Protein AF-A0AAE0CHN5-F1 (afdb_monomer)

Foldseek 3Di:
DVVVVVLVVVVVVPPDPVSVVLPPVLPPDDLVRLLVCCVPPLCPVVLVVLLQAQDDPVVLVVSLVVSQCSNQVPDPPDDDDDPDDVVQQQDDVVSNHVVSHRSNVSSLVSLVVVLVCLVVVLPDPVNVVLCVVVVNDSPDSPLPDDDDPPDDNRNVRSSVSVVVVD

Secondary struc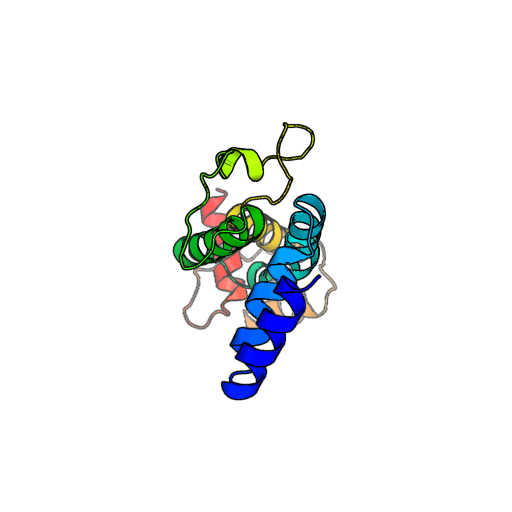ture (DSSP, 8-state):
-HHHHHHHHHHHTT--HHHHHHHHHHHS--HHHHHHHIIIIITHHHHHHHHHS---HHHHHHHHHHHHHHHHT--SS-----SS-HHHHTS-GGGTS-----HHHHHHHHHHHHHHHHHH-TT-HHHHHHHHHHT--TTS----SPPPTTS-HHHHHHHHHHHTT-

Radius of gyration: 21.9 Å; Cα contacts (8 Å, |Δi|>4): 113; chains: 1; bounding box: 63×25×49 Å

Solvent-accessible surface area (backbone atoms only — not comparable to full-atom values): 9924 Å² total; per-residue (Å²): 115,68,75,61,53,61,56,49,63,64,45,70,80,60,80,48,77,68,69,61,55,62,60,54,69,61,73,75,52,52,70,68,53,40,52,51,46,43,57,62,54,65,45,49,64,52,45,60,53,31,49,47,38,70,77,54,70,68,59,40,52,52,52,51,48,53,52,50,33,59,58,72,59,46,45,103,88,48,84,59,84,74,92,63,60,67,75,51,40,29,27,50,56,94,70,80,16,73,50,72,47,58,62,64,62,52,27,53,53,39,32,49,50,51,55,50,46,59,72,70,42,74,87,39,66,71,48,51,53,49,26,64,75,68,72,40,60,93,84,54,87,70,67,82,63,81,85,55,91,86,50,52,64,44,61,49,29,46,52,53,50,51,70,77,74,111

Mean predicted aligned error: 13.24 Å

Sequence (166 aa):
MKDAIDGWSKCEVKGSKEACLAPWKRRVLSKGGRLVLIKAVILSIPTYYLSVFKISVGIANRIERIQRSFLWGDGVIKRKLHAVGWSEVCKRKGKGGLGIGRILDKNKVMLANWIWRFGKEDKALWRRVICSKYGMEEESLCWQRQMSNNDSCFVRSVGSLRKDLG

Organism: NCBI:txid168575

Structure (mmCIF, N/CA/C/O backbone):
data_AF-A0AAE0CHN5-F1
#
_entry.id   AF-A0AAE0CHN5-F1
#
loop_
_atom_site.group_PDB
_atom_site.id
_atom_site.type_symbol
_atom_site.label_atom_id
_atom_site.label_alt_id
_atom_site.label_comp_id
_atom_site.label_asym_id
_atom_site.label_entity_id
_atom_site.label_seq_id
_atom_site.pdbx_PDB_ins_code
_atom_site.Cartn_x
_atom_site.Cartn_y
_atom_site.Cartn_z
_atom_site.occupancy
_atom_site.B_iso_or_equiv
_atom_site.auth_seq_id
_atom_site.auth_comp_id
_atom_site.auth_asym_id
_atom_site.auth_atom_id
_atom_site.pdbx_PDB_model_num
ATOM 1 N N . MET A 1 1 ? 34.120 -13.391 -24.074 1.00 37.94 1 MET A N 1
ATOM 2 C CA . MET A 1 1 ? 34.706 -14.134 -22.929 1.00 37.94 1 MET A CA 1
ATOM 3 C C . MET A 1 1 ? 35.800 -13.325 -22.232 1.00 37.94 1 MET A C 1
ATOM 5 O O . MET A 1 1 ? 35.781 -13.263 -21.014 1.00 37.94 1 MET A O 1
ATOM 9 N N . LYS A 1 2 ? 36.673 -12.631 -22.981 1.00 35.12 2 LYS A N 1
ATOM 10 C CA . LYS A 1 2 ? 37.729 -11.751 -22.443 1.00 35.12 2 LYS A CA 1
ATOM 11 C C . LYS A 1 2 ? 37.197 -10.562 -21.616 1.00 35.12 2 LYS A C 1
ATOM 13 O O . LYS A 1 2 ? 37.624 -10.378 -20.485 1.00 35.12 2 LYS A O 1
ATOM 18 N N . ASP A 1 3 ? 36.123 -9.907 -22.066 1.00 39.72 3 ASP A N 1
ATOM 19 C CA . ASP A 1 3 ? 35.514 -8.766 -21.344 1.00 39.72 3 ASP A CA 1
ATOM 20 C C . ASP A 1 3 ? 34.921 -9.104 -19.959 1.00 39.72 3 ASP A C 1
ATOM 22 O O . ASP A 1 3 ? 34.616 -8.210 -19.167 1.00 39.72 3 ASP A O 1
ATOM 26 N N . ALA A 1 4 ? 34.677 -10.389 -19.679 1.00 40.41 4 ALA A N 1
ATOM 27 C CA . ALA A 1 4 ? 34.163 -10.847 -18.389 1.00 40.41 4 ALA A CA 1
ATOM 28 C C . ALA A 1 4 ? 35.288 -11.039 -17.360 1.00 40.41 4 ALA A C 1
ATOM 30 O O . ALA A 1 4 ? 35.063 -10.819 -16.171 1.00 40.41 4 ALA A O 1
ATOM 31 N N . ILE A 1 5 ? 36.485 -11.398 -17.831 1.00 49.94 5 ILE A N 1
ATOM 32 C CA . ILE A 1 5 ? 37.683 -11.598 -17.012 1.00 49.94 5 ILE A CA 1
ATOM 33 C C . ILE A 1 5 ? 38.265 -10.230 -16.625 1.00 49.94 5 ILE A C 1
ATOM 35 O O . ILE A 1 5 ? 38.521 -9.985 -15.449 1.00 49.94 5 ILE A O 1
ATOM 39 N N . ASP A 1 6 ? 38.311 -9.276 -17.560 1.00 49.19 6 ASP A N 1
ATOM 40 C CA . ASP A 1 6 ? 38.794 -7.909 -17.288 1.00 49.19 6 ASP A CA 1
ATOM 41 C C . ASP A 1 6 ? 37.919 -7.148 -16.273 1.00 49.19 6 ASP A C 1
ATOM 43 O O . ASP A 1 6 ? 38.387 -6.283 -15.527 1.00 49.19 6 ASP A O 1
ATOM 47 N N . GLY A 1 7 ? 36.626 -7.481 -16.211 1.00 46.06 7 GLY A N 1
ATOM 48 C CA . GLY A 1 7 ? 35.699 -6.926 -15.225 1.00 46.06 7 GLY A CA 1
ATOM 49 C C . GLY A 1 7 ? 35.902 -7.464 -13.803 1.00 46.06 7 GLY A C 1
ATOM 50 O O . GLY A 1 7 ? 35.613 -6.743 -12.846 1.00 46.06 7 GLY A O 1
ATOM 51 N N . TRP A 1 8 ? 36.400 -8.696 -13.664 1.00 42.44 8 TRP A N 1
ATOM 52 C CA . TRP A 1 8 ? 36.697 -9.347 -12.383 1.00 42.44 8 TRP A CA 1
ATOM 53 C C . TRP A 1 8 ? 37.943 -8.748 -11.731 1.00 42.44 8 TRP A C 1
ATOM 55 O O . TRP A 1 8 ? 37.875 -8.278 -10.595 1.00 42.44 8 TRP A O 1
ATOM 65 N N . SER A 1 9 ? 39.041 -8.650 -12.484 1.00 44.75 9 SER A N 1
ATOM 66 C CA . SER A 1 9 ? 40.331 -8.170 -11.971 1.00 44.75 9 SER A CA 1
ATOM 67 C C . SER A 1 9 ? 40.259 -6.730 -11.448 1.00 44.75 9 SER A C 1
ATOM 69 O O . SER A 1 9 ? 40.900 -6.373 -10.464 1.00 44.75 9 SER A O 1
ATOM 71 N N . LYS A 1 10 ? 39.413 -5.886 -12.054 1.00 43.78 10 LYS A N 1
ATOM 72 C CA . LYS A 1 10 ? 39.217 -4.486 -11.634 1.00 43.78 10 LYS A CA 1
ATOM 73 C C . LYS A 1 10 ? 38.438 -4.333 -10.319 1.00 43.78 10 LYS A C 1
ATOM 75 O O . LYS A 1 10 ? 38.496 -3.276 -9.689 1.00 43.78 10 LYS A O 1
ATOM 80 N N . CYS A 1 11 ? 37.680 -5.353 -9.928 1.00 45.28 11 CYS A N 1
ATOM 81 C CA . CYS A 1 11 ? 36.841 -5.342 -8.735 1.00 45.28 11 CYS A CA 1
ATOM 82 C C . CYS A 1 11 ? 37.595 -5.798 -7.477 1.00 45.28 11 CYS A C 1
ATOM 84 O O . CYS A 1 11 ? 37.351 -5.260 -6.397 1.00 45.28 11 CYS A O 1
ATOM 86 N N . GLU A 1 12 ? 38.537 -6.729 -7.629 1.00 44.94 12 GLU A N 1
ATOM 87 C CA . GLU A 1 12 ? 39.355 -7.271 -6.537 1.00 44.94 12 GLU A CA 1
ATOM 88 C C . GLU A 1 12 ? 40.280 -6.205 -5.925 1.00 44.94 12 GLU A C 1
ATOM 90 O O . GLU A 1 12 ? 40.406 -6.105 -4.708 1.00 44.94 12 GLU A O 1
ATOM 95 N N . VAL A 1 13 ? 40.793 -5.288 -6.752 1.00 50.97 13 VAL A N 1
ATOM 96 C CA . VAL A 1 13 ? 41.676 -4.188 -6.319 1.00 50.97 13 VAL A CA 1
ATOM 97 C C . VAL A 1 13 ? 40.936 -3.085 -5.535 1.00 50.97 13 VAL A C 1
ATOM 99 O O . VAL A 1 13 ? 41.570 -2.275 -4.864 1.00 50.97 13 VAL A O 1
ATOM 102 N N . LYS A 1 14 ? 39.594 -3.016 -5.581 1.00 46.19 14 LYS A N 1
ATOM 103 C CA . LYS A 1 14 ? 38.822 -1.897 -4.995 1.00 46.19 14 LYS A CA 1
ATOM 104 C C . LYS A 1 14 ? 38.084 -2.187 -3.686 1.00 46.19 14 LYS A C 1
ATOM 106 O O . LYS A 1 14 ? 37.411 -1.284 -3.198 1.00 46.19 14 LYS A O 1
ATOM 111 N N . GLY A 1 15 ? 38.182 -3.385 -3.104 1.00 41.16 15 GLY A N 1
ATOM 112 C CA . GLY A 1 15 ? 37.724 -3.685 -1.730 1.00 41.16 15 GLY A CA 1
ATOM 113 C C . GLY A 1 15 ? 36.238 -3.425 -1.400 1.00 41.16 15 GLY A C 1
ATOM 114 O O . GLY A 1 15 ? 35.809 -3.642 -0.268 1.00 41.16 15 GLY A O 1
ATOM 115 N N . SER A 1 16 ? 35.425 -2.975 -2.360 1.00 41.81 16 SER A N 1
ATOM 116 C CA . SER A 1 16 ? 34.028 -2.594 -2.155 1.00 41.81 16 SER A CA 1
ATOM 117 C C . SER A 1 16 ? 33.101 -3.680 -2.693 1.00 41.81 16 SER A C 1
ATOM 119 O O . SER A 1 16 ? 32.900 -3.849 -3.898 1.00 41.81 16 SER A O 1
ATOM 121 N N . LYS A 1 17 ? 32.520 -4.429 -1.757 1.00 46.72 17 LYS A N 1
ATOM 122 C CA . LYS A 1 17 ? 31.679 -5.617 -1.987 1.00 46.72 17 LYS A CA 1
ATOM 123 C C . LYS A 1 17 ? 30.385 -5.282 -2.747 1.00 46.72 17 LYS A C 1
ATOM 125 O O . LYS A 1 17 ? 29.799 -6.132 -3.413 1.00 46.72 17 LYS A O 1
ATOM 130 N N . GLU A 1 18 ? 29.977 -4.016 -2.721 1.00 46.66 18 GLU A N 1
ATOM 131 C CA . GLU A 1 18 ? 28.787 -3.504 -3.406 1.00 46.66 18 GLU A CA 1
ATOM 132 C C . GLU A 1 18 ? 29.019 -3.263 -4.907 1.00 46.66 18 GLU A C 1
ATOM 134 O O . GLU A 1 18 ? 28.103 -3.418 -5.722 1.00 46.66 18 GLU A O 1
ATOM 139 N N . ALA A 1 19 ? 30.260 -2.958 -5.302 1.00 46.41 19 ALA A N 1
ATOM 140 C CA . ALA A 1 19 ? 30.621 -2.680 -6.691 1.00 46.41 19 ALA A CA 1
ATOM 141 C C . ALA A 1 19 ? 30.650 -3.946 -7.569 1.00 46.41 19 ALA A C 1
ATOM 143 O O . ALA A 1 19 ? 30.396 -3.858 -8.771 1.00 46.41 19 ALA A O 1
ATOM 144 N N . CYS A 1 20 ? 30.881 -5.125 -6.978 1.00 47.94 20 CYS A N 1
ATOM 145 C CA . CYS A 1 20 ? 30.899 -6.411 -7.688 1.00 47.94 20 CYS A CA 1
ATOM 146 C C . CYS A 1 20 ? 29.494 -6.940 -7.998 1.00 47.94 20 CYS A C 1
ATOM 148 O O . CYS A 1 20 ? 29.259 -7.550 -9.037 1.00 47.94 20 CYS A O 1
ATOM 150 N N . LEU A 1 21 ? 28.526 -6.699 -7.113 1.00 44.69 21 LEU A N 1
ATOM 151 C CA . LEU A 1 21 ? 27.186 -7.277 -7.245 1.00 44.69 21 LEU A CA 1
ATOM 152 C C . LEU A 1 21 ? 26.325 -6.532 -8.280 1.00 44.69 21 LEU A C 1
ATOM 154 O O . LEU A 1 21 ? 25.442 -7.120 -8.910 1.00 44.69 21 LEU A O 1
ATOM 158 N N . ALA A 1 22 ? 26.578 -5.238 -8.487 1.00 53.53 22 ALA A N 1
ATOM 159 C CA . ALA A 1 22 ? 25.745 -4.360 -9.311 1.00 53.53 22 ALA A CA 1
ATOM 160 C C . ALA A 1 22 ? 25.846 -4.566 -10.846 1.00 53.53 22 ALA A C 1
ATOM 162 O O . ALA A 1 22 ? 24.832 -4.354 -11.531 1.00 53.53 22 ALA A O 1
ATOM 163 N N . PRO A 1 23 ? 26.998 -4.953 -11.434 1.00 51.03 23 PRO A N 1
ATOM 164 C CA . PRO A 1 23 ? 27.104 -5.165 -12.881 1.00 51.03 23 PRO A CA 1
ATOM 165 C C . PRO A 1 23 ? 26.648 -6.565 -13.331 1.00 51.03 23 PRO A C 1
ATOM 167 O O . PRO A 1 23 ? 26.126 -6.706 -14.437 1.00 51.03 23 PRO A O 1
ATOM 170 N N . TRP A 1 24 ? 26.778 -7.589 -12.481 1.00 44.72 24 TRP A N 1
ATOM 171 C CA . TRP A 1 24 ? 26.638 -8.998 -12.876 1.00 44.72 24 TRP A CA 1
ATOM 172 C C . TRP A 1 24 ? 25.170 -9.429 -12.807 1.00 44.72 24 TRP A C 1
ATOM 174 O O . TRP A 1 24 ? 24.631 -9.980 -13.765 1.00 44.72 24 TRP A O 1
ATOM 184 N N . LYS A 1 25 ? 24.450 -9.002 -11.758 1.00 51.62 25 LYS A N 1
ATOM 185 C CA . LYS A 1 25 ? 22.984 -9.149 -11.642 1.00 51.62 25 LYS A CA 1
ATOM 186 C C . LYS A 1 25 ? 22.224 -8.474 -12.793 1.00 51.62 25 LYS A C 1
ATOM 188 O O . LYS A 1 25 ? 21.099 -8.852 -13.105 1.00 51.62 25 LYS A O 1
ATOM 193 N N . ARG A 1 26 ? 22.829 -7.468 -13.436 1.00 51.88 26 ARG A N 1
ATOM 194 C CA . ARG A 1 26 ? 22.216 -6.672 -14.512 1.00 51.88 26 ARG A CA 1
ATOM 195 C C . ARG A 1 26 ? 22.431 -7.266 -15.908 1.00 51.88 26 ARG A C 1
ATOM 197 O O . ARG A 1 26 ? 21.612 -7.018 -16.789 1.00 51.88 26 ARG A O 1
ATOM 204 N N . ARG A 1 27 ? 23.516 -8.025 -16.110 1.00 53.12 27 ARG A N 1
ATOM 205 C CA . ARG A 1 27 ? 23.895 -8.614 -17.408 1.00 53.12 27 ARG A CA 1
ATOM 206 C C . ARG A 1 27 ? 23.305 -10.009 -17.653 1.00 53.12 27 ARG A C 1
ATOM 208 O O . ARG A 1 27 ? 23.155 -10.373 -18.809 1.00 53.12 27 ARG A O 1
ATOM 215 N N . VAL A 1 28 ? 22.914 -10.748 -16.609 1.00 57.28 28 VAL A N 1
ATOM 216 C CA . VAL A 1 28 ? 22.486 -12.162 -16.735 1.00 57.28 28 VAL A CA 1
ATOM 217 C C . VAL A 1 28 ? 20.959 -12.345 -16.834 1.00 57.28 28 VAL A C 1
ATOM 219 O O . VAL A 1 28 ? 20.481 -13.392 -17.256 1.00 57.28 28 VAL A O 1
ATOM 222 N N . LEU A 1 29 ? 20.152 -11.331 -16.491 1.00 62.12 29 LEU A N 1
ATOM 223 C CA . LEU A 1 29 ? 18.691 -11.475 -16.423 1.00 62.12 29 LEU A CA 1
ATOM 224 C C . LEU A 1 29 ? 17.959 -10.905 -17.649 1.00 62.12 29 LEU A C 1
ATOM 226 O O . LEU A 1 29 ? 17.969 -9.695 -17.925 1.00 62.12 29 LEU A O 1
ATOM 230 N N . SER A 1 30 ? 17.220 -11.785 -18.332 1.00 76.94 30 SER A N 1
ATOM 231 C CA . SER A 1 30 ? 16.258 -11.419 -19.375 1.00 76.94 30 SER A CA 1
ATOM 232 C C . SER A 1 30 ? 15.212 -10.422 -18.843 1.00 76.94 30 SER A C 1
ATOM 234 O O . SER A 1 30 ? 14.992 -10.305 -17.633 1.00 76.94 30 SER A O 1
ATOM 236 N N . LYS A 1 31 ? 14.536 -9.675 -19.730 1.00 74.75 31 LYS A N 1
ATOM 237 C CA . LYS A 1 31 ? 13.452 -8.752 -19.317 1.00 74.75 31 LYS A CA 1
ATOM 238 C C . LYS A 1 31 ? 12.355 -9.489 -18.528 1.00 74.75 31 LYS A C 1
ATOM 240 O O . LYS A 1 31 ? 11.848 -8.955 -17.544 1.00 74.75 31 LYS A O 1
ATOM 245 N N . GLY A 1 32 ? 12.051 -10.731 -18.918 1.00 78.88 32 GLY A N 1
ATOM 246 C CA . GLY A 1 32 ? 11.127 -11.613 -18.202 1.00 78.88 32 GLY A CA 1
ATOM 247 C C . GLY A 1 32 ? 11.644 -12.021 -16.820 1.00 78.88 32 GLY A C 1
ATOM 248 O O . GLY A 1 32 ? 10.916 -11.896 -15.840 1.00 78.88 32 GLY A O 1
ATOM 249 N N . GLY A 1 33 ? 12.918 -12.406 -16.705 1.00 81.19 33 GLY A N 1
ATOM 250 C CA . GLY A 1 33 ? 13.537 -12.732 -15.416 1.00 81.19 33 GLY A CA 1
ATOM 251 C C . GLY A 1 33 ? 13.565 -11.541 -14.453 1.00 81.19 33 GLY A C 1
ATOM 252 O O . GLY A 1 33 ? 13.262 -11.688 -13.271 1.00 81.19 33 GLY A O 1
ATOM 253 N N . ARG A 1 34 ? 13.824 -10.328 -14.960 1.00 82.25 34 ARG A N 1
ATOM 254 C CA . ARG A 1 34 ? 13.733 -9.093 -14.162 1.00 82.25 34 ARG A CA 1
ATOM 255 C C . ARG A 1 34 ? 12.320 -8.833 -13.654 1.00 82.25 34 ARG A C 1
ATOM 257 O O . ARG A 1 34 ? 12.158 -8.458 -12.499 1.00 82.25 34 ARG A O 1
ATOM 264 N N . LEU A 1 35 ? 11.303 -9.059 -14.484 1.00 82.25 35 LEU A N 1
ATOM 265 C CA . LEU A 1 35 ? 9.905 -8.935 -14.071 1.00 82.25 35 LEU A CA 1
ATOM 266 C C . LEU A 1 35 ? 9.550 -9.929 -12.960 1.00 82.25 35 LEU A C 1
ATOM 268 O O . LEU A 1 35 ? 8.898 -9.550 -11.988 1.00 82.25 35 LEU A O 1
ATOM 272 N N . VAL A 1 36 ? 9.975 -11.186 -13.098 1.00 84.50 36 VAL A N 1
ATOM 273 C CA . VAL A 1 36 ? 9.760 -12.218 -12.075 1.00 84.50 36 VAL A CA 1
ATOM 274 C C . VAL A 1 36 ? 10.461 -11.827 -10.779 1.00 84.50 36 VAL A C 1
ATOM 276 O O . VAL A 1 36 ? 9.841 -11.879 -9.723 1.00 84.50 36 VAL A O 1
ATOM 279 N N . LEU A 1 37 ? 11.696 -11.330 -10.849 1.00 82.56 37 LEU A N 1
ATOM 280 C CA . LEU A 1 37 ? 12.435 -10.903 -9.663 1.00 82.56 37 LEU A CA 1
ATOM 281 C C . LEU A 1 37 ? 11.809 -9.677 -8.983 1.00 82.56 37 LEU A C 1
ATOM 283 O O . LEU A 1 37 ? 11.718 -9.644 -7.757 1.00 82.56 37 LEU A O 1
ATOM 287 N N . ILE A 1 38 ? 11.315 -8.698 -9.755 1.00 82.44 38 ILE A N 1
ATOM 288 C CA . ILE A 1 38 ? 10.522 -7.582 -9.211 1.00 82.44 38 ILE A CA 1
ATOM 289 C C . ILE A 1 38 ? 9.329 -8.140 -8.437 1.00 82.44 38 ILE A C 1
ATOM 291 O O . ILE A 1 38 ? 9.062 -7.700 -7.321 1.00 82.44 38 ILE A O 1
ATOM 295 N N . LYS A 1 39 ? 8.623 -9.118 -9.010 1.00 80.69 39 LYS A N 1
ATOM 296 C CA . LYS A 1 39 ? 7.442 -9.700 -8.373 1.00 80.69 39 LYS A CA 1
ATOM 297 C C . LYS A 1 39 ? 7.769 -10.532 -7.137 1.00 80.69 39 LYS A C 1
ATOM 299 O O . LYS A 1 39 ? 7.032 -10.450 -6.167 1.00 80.69 39 LYS A O 1
ATOM 304 N N . ALA A 1 40 ? 8.855 -11.293 -7.156 1.00 79.44 40 ALA A N 1
ATOM 305 C CA . ALA A 1 40 ? 9.232 -12.165 -6.052 1.00 79.44 40 ALA A CA 1
ATOM 306 C C . ALA A 1 40 ? 9.847 -11.392 -4.876 1.00 79.44 40 ALA A C 1
ATOM 308 O O . ALA A 1 40 ? 9.488 -11.628 -3.728 1.00 79.44 40 ALA A O 1
ATOM 309 N N . VAL A 1 41 ? 10.759 -10.456 -5.153 1.00 75.19 41 VAL A N 1
ATOM 310 C CA . VAL A 1 41 ? 11.590 -9.806 -4.124 1.00 75.19 41 VAL A CA 1
ATOM 311 C C . VAL A 1 41 ? 11.087 -8.403 -3.804 1.00 75.19 41 VAL A C 1
ATOM 313 O O . VAL A 1 41 ? 10.864 -8.058 -2.648 1.00 75.19 41 VAL A O 1
ATOM 316 N N . ILE A 1 42 ? 10.881 -7.576 -4.832 1.00 72.00 42 ILE A N 1
ATOM 317 C CA . ILE A 1 42 ? 10.552 -6.158 -4.627 1.00 72.00 42 ILE A CA 1
ATOM 318 C C . ILE A 1 42 ? 9.084 -5.978 -4.232 1.00 72.00 42 ILE A C 1
ATOM 320 O O . ILE A 1 42 ? 8.753 -4.972 -3.617 1.00 72.00 42 ILE A O 1
ATOM 324 N N . LEU A 1 43 ? 8.191 -6.920 -4.548 1.00 72.25 43 LEU A N 1
ATOM 325 C CA . LEU A 1 43 ? 6.814 -6.860 -4.054 1.00 72.25 43 LEU A CA 1
ATOM 326 C C . LEU A 1 43 ? 6.633 -7.514 -2.682 1.00 72.25 43 LEU A C 1
ATOM 328 O O . LEU A 1 43 ? 5.773 -7.050 -1.943 1.00 72.25 43 LEU A O 1
ATOM 332 N N . SER A 1 44 ? 7.409 -8.533 -2.305 1.00 76.38 44 SER A N 1
ATOM 333 C CA . SER A 1 44 ? 7.215 -9.236 -1.025 1.00 76.38 44 SER A CA 1
ATOM 334 C C . SER A 1 44 ? 7.634 -8.395 0.183 1.00 76.38 44 SER A C 1
ATOM 336 O O . SER A 1 44 ? 6.876 -8.303 1.144 1.00 76.38 44 SER A O 1
ATOM 338 N N . ILE A 1 45 ? 8.773 -7.697 0.108 1.00 72.62 45 ILE A N 1
ATOM 339 C CA . ILE A 1 45 ? 9.286 -6.881 1.224 1.00 72.62 45 ILE A CA 1
ATOM 340 C C . ILE A 1 45 ? 8.334 -5.723 1.572 1.00 72.62 45 ILE A C 1
ATOM 342 O O . ILE A 1 45 ? 7.946 -5.600 2.735 1.00 72.62 45 ILE A O 1
ATOM 346 N N . PRO A 1 46 ? 7.871 -4.896 0.611 1.00 70.81 46 PRO A N 1
ATOM 347 C CA . PRO A 1 46 ? 6.904 -3.855 0.916 1.00 70.81 46 PRO A CA 1
ATOM 348 C C . PRO A 1 46 ? 5.553 -4.427 1.324 1.00 70.81 46 PRO A C 1
ATOM 350 O O . PRO A 1 46 ? 4.870 -3.767 2.083 1.00 70.81 46 PRO A O 1
ATOM 353 N N . THR A 1 47 ? 5.151 -5.626 0.882 1.00 77.31 47 THR A N 1
ATOM 354 C CA . THR A 1 47 ? 3.824 -6.187 1.213 1.00 77.31 47 THR A CA 1
ATOM 355 C C . THR A 1 47 ? 3.580 -6.255 2.720 1.00 77.31 47 THR A C 1
ATOM 357 O O . THR A 1 47 ? 2.493 -5.894 3.163 1.00 77.31 47 THR A O 1
ATOM 360 N N . TYR A 1 48 ? 4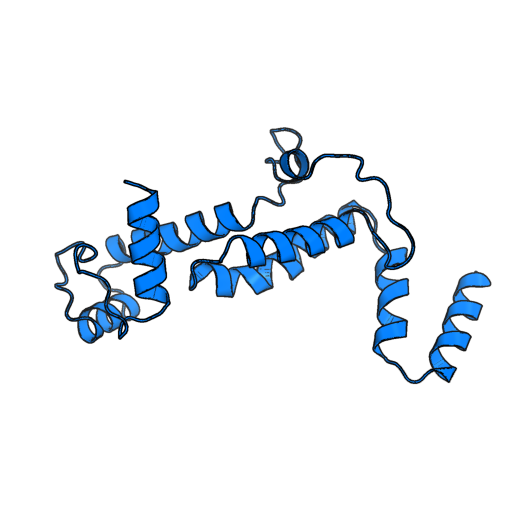.591 -6.618 3.515 1.00 80.31 48 TYR A N 1
ATOM 361 C CA . TYR A 1 48 ? 4.472 -6.602 4.974 1.00 80.31 48 TYR A CA 1
ATOM 362 C C . TYR A 1 48 ? 4.137 -5.197 5.497 1.00 80.31 48 TYR A C 1
ATOM 364 O O . TYR A 1 48 ? 3.108 -4.993 6.142 1.00 80.31 48 TYR A O 1
ATOM 372 N N . TYR A 1 49 ? 4.940 -4.198 5.127 1.00 81.25 49 TYR A N 1
ATOM 373 C CA . TYR A 1 49 ? 4.735 -2.809 5.547 1.00 81.25 49 TYR A CA 1
ATOM 374 C C . TYR A 1 49 ? 3.443 -2.199 4.984 1.00 81.25 49 TYR A C 1
ATOM 376 O O . TYR A 1 49 ? 2.725 -1.500 5.693 1.00 81.25 49 TYR A O 1
ATOM 384 N N . LEU A 1 50 ? 3.106 -2.500 3.731 1.00 81.81 50 LEU A N 1
ATOM 385 C CA . LEU A 1 50 ? 1.890 -2.047 3.057 1.00 81.81 50 LEU A CA 1
ATOM 386 C C . LEU A 1 50 ? 0.627 -2.647 3.682 1.00 81.81 50 LEU A C 1
ATOM 388 O O . LEU A 1 50 ? -0.452 -2.099 3.483 1.00 81.81 50 LEU A O 1
ATOM 392 N N . SER A 1 51 ? 0.733 -3.764 4.402 1.00 80.94 51 SER A N 1
ATOM 393 C CA . SER A 1 51 ? -0.415 -4.353 5.087 1.00 80.94 51 SER A CA 1
ATOM 394 C C . SER A 1 51 ? -0.750 -3.642 6.401 1.00 80.94 51 SER A C 1
ATOM 396 O O . SER A 1 51 ? -1.909 -3.642 6.797 1.00 80.94 51 SER A O 1
ATOM 398 N N . VAL A 1 52 ? 0.232 -3.012 7.054 1.00 79.69 52 VAL A N 1
ATOM 399 C CA . VAL A 1 52 ? 0.068 -2.409 8.390 1.00 79.69 52 VAL A CA 1
ATOM 400 C C . VAL A 1 52 ? -0.021 -0.882 8.333 1.00 79.69 52 VAL A C 1
ATOM 402 O O . VAL A 1 52 ? -0.720 -0.270 9.139 1.00 79.69 52 VAL A O 1
ATOM 405 N N . PHE A 1 53 ? 0.666 -0.252 7.379 1.00 82.31 53 PHE A N 1
ATOM 406 C CA . PHE A 1 53 ? 0.816 1.200 7.308 1.00 82.31 53 PHE A CA 1
ATOM 407 C C . PHE A 1 53 ? 0.184 1.777 6.041 1.00 82.31 53 PHE A C 1
ATOM 409 O O . PHE A 1 53 ? 0.406 1.269 4.942 1.00 82.31 53 PHE A O 1
ATOM 416 N N . LYS A 1 54 ? -0.529 2.904 6.162 1.00 83.44 54 LYS A N 1
ATOM 417 C CA . LYS A 1 54 ? -0.904 3.741 5.014 1.00 83.44 54 LYS A CA 1
ATOM 418 C C . LYS A 1 54 ? 0.355 4.413 4.470 1.00 83.44 54 LYS A C 1
ATOM 420 O O . LYS A 1 54 ? 0.995 5.207 5.159 1.00 83.44 54 LYS A O 1
ATOM 425 N N . ILE A 1 55 ? 0.729 4.076 3.238 1.00 84.38 55 ILE A N 1
ATOM 426 C CA . ILE A 1 55 ? 1.955 4.593 2.626 1.00 84.38 55 ILE A CA 1
ATOM 427 C C . ILE A 1 55 ? 1.734 6.005 2.071 1.00 84.38 55 ILE A C 1
ATOM 429 O O . ILE A 1 55 ? 0.697 6.298 1.473 1.00 84.38 55 ILE A O 1
ATOM 433 N N . SER A 1 56 ? 2.722 6.887 2.235 1.00 85.81 56 SER A N 1
ATOM 434 C CA . SER A 1 56 ? 2.690 8.199 1.588 1.00 85.81 56 SER A CA 1
ATOM 435 C C . SER A 1 56 ? 2.963 8.075 0.086 1.00 85.81 56 SER A C 1
ATOM 437 O O . SER A 1 56 ? 3.728 7.219 -0.371 1.00 85.81 56 SER A O 1
ATOM 439 N N . VAL A 1 57 ? 2.369 8.976 -0.700 1.00 85.62 57 VAL A N 1
ATOM 440 C CA . VAL A 1 57 ? 2.516 8.997 -2.165 1.00 85.62 57 VAL A CA 1
ATOM 441 C C . VAL A 1 57 ? 3.986 9.148 -2.580 1.00 85.62 57 VAL A C 1
ATOM 443 O O . VAL A 1 57 ? 4.432 8.510 -3.531 1.00 85.62 57 VAL A O 1
ATOM 446 N N . GLY A 1 58 ? 4.778 9.921 -1.828 1.00 86.06 58 GLY A N 1
ATOM 447 C CA . GLY A 1 58 ? 6.208 10.106 -2.091 1.00 86.06 58 GLY A CA 1
ATOM 448 C C . GLY A 1 58 ? 7.022 8.814 -1.975 1.00 86.06 58 GLY A C 1
ATOM 449 O O . GLY A 1 58 ? 7.843 8.519 -2.848 1.00 86.06 58 GLY A O 1
ATOM 450 N N . ILE A 1 59 ? 6.772 8.008 -0.937 1.00 85.56 59 ILE A N 1
ATOM 451 C CA . ILE A 1 59 ? 7.466 6.727 -0.741 1.00 85.56 59 ILE A CA 1
ATOM 452 C C . ILE A 1 59 ? 7.015 5.724 -1.803 1.00 85.56 59 ILE A C 1
ATOM 454 O O . ILE A 1 59 ? 7.859 5.064 -2.409 1.00 85.56 59 ILE A O 1
ATOM 458 N N . ALA A 1 60 ? 5.713 5.658 -2.093 1.00 86.12 60 ALA A N 1
ATOM 459 C CA . ALA A 1 60 ? 5.194 4.809 -3.161 1.00 86.12 60 ALA A CA 1
ATOM 460 C C . ALA A 1 60 ? 5.867 5.133 -4.507 1.00 86.12 60 ALA A C 1
ATOM 462 O O . ALA A 1 60 ? 6.416 4.242 -5.153 1.00 86.12 60 ALA A O 1
ATOM 463 N N . ASN A 1 61 ? 5.952 6.417 -4.868 1.00 86.69 61 ASN A N 1
ATOM 464 C CA . ASN A 1 61 ? 6.631 6.871 -6.083 1.00 86.69 61 ASN A CA 1
ATOM 465 C C . ASN A 1 61 ? 8.127 6.528 -6.090 1.00 86.69 61 ASN A C 1
ATOM 467 O O . ASN A 1 61 ? 8.683 6.198 -7.140 1.00 86.69 61 ASN A O 1
ATOM 471 N N . ARG A 1 62 ? 8.802 6.581 -4.934 1.00 86.38 62 ARG A N 1
ATOM 472 C CA . ARG A 1 62 ? 10.212 6.183 -4.813 1.00 86.38 62 ARG A CA 1
ATOM 473 C C . ARG A 1 62 ? 10.398 4.690 -5.076 1.00 86.38 62 ARG A C 1
ATOM 475 O O . ARG A 1 62 ? 11.317 4.327 -5.807 1.00 86.38 62 ARG A O 1
ATOM 482 N N . ILE A 1 63 ? 9.530 3.836 -4.536 1.00 84.88 63 ILE A N 1
ATOM 483 C CA . ILE A 1 63 ? 9.593 2.388 -4.777 1.00 84.88 63 ILE A CA 1
ATOM 484 C C . ILE A 1 63 ? 9.261 2.078 -6.244 1.00 84.88 63 ILE A C 1
ATOM 486 O O . ILE A 1 63 ? 9.984 1.318 -6.886 1.00 84.88 63 ILE A O 1
ATOM 490 N N . GLU A 1 64 ? 8.235 2.711 -6.818 1.00 85.56 64 GLU A N 1
ATOM 491 C CA . GLU A 1 64 ? 7.895 2.550 -8.238 1.00 85.56 64 GLU A CA 1
ATOM 492 C C . GLU A 1 64 ? 9.031 3.010 -9.162 1.00 85.56 64 GLU A C 1
ATOM 494 O O . GLU A 1 64 ? 9.299 2.376 -10.183 1.00 85.56 64 GLU A O 1
ATOM 499 N N . ARG A 1 65 ? 9.771 4.062 -8.785 1.00 83.31 65 ARG A N 1
ATOM 500 C CA . ARG A 1 65 ? 10.976 4.496 -9.505 1.00 83.31 65 ARG A CA 1
ATOM 501 C C . ARG A 1 65 ? 12.062 3.418 -9.497 1.00 83.31 65 ARG A C 1
ATOM 503 O O . ARG A 1 65 ? 12.662 3.181 -10.541 1.00 83.31 65 ARG A O 1
ATOM 510 N N . ILE A 1 66 ? 12.290 2.751 -8.362 1.00 82.62 66 ILE A N 1
ATOM 511 C CA . ILE A 1 66 ? 13.257 1.643 -8.250 1.00 82.62 66 ILE A CA 1
ATOM 512 C C . ILE A 1 66 ? 12.811 0.442 -9.098 1.00 82.62 66 ILE A C 1
ATOM 514 O O . ILE A 1 66 ? 13.616 -0.155 -9.809 1.00 82.62 66 ILE A O 1
ATOM 518 N N . GLN A 1 67 ? 11.519 0.105 -9.084 1.00 82.81 67 GLN A N 1
ATOM 519 C CA . GLN A 1 67 ? 10.973 -0.963 -9.930 1.00 82.81 67 GLN A CA 1
ATOM 520 C C . GLN A 1 67 ? 11.143 -0.642 -11.419 1.00 82.81 67 GLN A C 1
ATOM 522 O O . GLN A 1 67 ? 11.537 -1.509 -12.201 1.00 82.81 67 GLN A O 1
ATOM 527 N N . ARG A 1 68 ? 10.883 0.610 -11.811 1.00 82.81 68 ARG A N 1
ATOM 528 C CA . ARG A 1 68 ? 11.032 1.089 -13.188 1.00 82.81 68 ARG A CA 1
ATOM 529 C C . ARG A 1 68 ? 12.484 1.061 -13.645 1.00 82.81 68 ARG A C 1
ATOM 531 O O . ARG A 1 68 ? 12.758 0.546 -14.729 1.00 82.81 68 ARG A O 1
ATOM 538 N N . SER A 1 69 ? 13.409 1.573 -12.835 1.00 80.44 69 SER A N 1
ATOM 539 C CA . SER A 1 69 ? 14.837 1.562 -13.167 1.00 80.44 69 SER A CA 1
ATOM 540 C C . SER A 1 69 ? 15.362 0.132 -13.290 1.00 80.44 69 SER A C 1
ATOM 542 O O . SER A 1 69 ? 16.082 -0.178 -14.238 1.00 80.44 69 SER A O 1
ATOM 544 N N . PHE A 1 70 ? 14.924 -0.776 -12.414 1.00 79.88 70 PHE A N 1
ATOM 545 C CA . PHE A 1 70 ? 15.296 -2.185 -12.483 1.00 79.88 70 PHE A CA 1
ATOM 546 C C . PHE A 1 70 ? 14.724 -2.887 -13.727 1.00 79.88 70 PHE A C 1
ATOM 548 O O . PHE A 1 70 ? 15.454 -3.592 -14.429 1.00 79.88 70 PHE A O 1
ATOM 555 N N . LEU A 1 71 ? 13.446 -2.656 -14.052 1.00 81.31 71 LEU A N 1
ATOM 556 C CA . LEU A 1 71 ? 12.780 -3.262 -15.210 1.00 81.31 71 LEU A CA 1
ATOM 557 C C . LEU A 1 71 ? 13.471 -2.876 -16.521 1.00 81.31 71 LEU A C 1
ATOM 559 O O . LEU A 1 71 ? 13.822 -3.745 -17.321 1.00 81.31 71 LEU A O 1
ATOM 563 N N . TRP A 1 72 ? 13.715 -1.580 -16.727 1.00 79.69 72 TRP A N 1
ATOM 564 C CA . TRP A 1 72 ? 14.336 -1.076 -17.955 1.00 79.69 72 TRP A CA 1
ATOM 565 C C . TRP A 1 72 ? 15.864 -1.198 -17.948 1.00 79.69 72 TRP A C 1
ATOM 567 O O . TRP A 1 72 ? 16.496 -1.141 -19.003 1.00 79.69 72 TRP A O 1
ATOM 577 N N . GLY A 1 73 ? 16.459 -1.502 -16.791 1.00 73.00 73 GLY A N 1
ATOM 578 C CA . GLY A 1 73 ? 17.903 -1.643 -16.628 1.00 73.00 73 GLY A CA 1
ATOM 579 C C . GLY A 1 73 ? 18.618 -0.300 -16.710 1.00 73.00 73 GLY A C 1
ATOM 580 O O . GLY A 1 73 ? 19.702 -0.229 -17.287 1.00 73.00 73 GLY A O 1
ATOM 581 N N . ASP A 1 74 ? 17.991 0.741 -16.166 1.00 66.62 74 ASP A N 1
ATOM 582 C CA . ASP A 1 74 ? 18.542 2.086 -16.116 1.00 66.62 74 ASP A CA 1
ATOM 583 C C . ASP A 1 74 ? 19.805 2.093 -15.236 1.00 66.62 74 ASP A C 1
ATOM 585 O O . ASP A 1 74 ? 19.807 1.589 -14.105 1.00 66.62 74 ASP A O 1
ATOM 589 N N . GLY A 1 75 ? 20.923 2.539 -15.802 1.00 58.44 75 GLY A N 1
ATOM 590 C CA . GLY A 1 75 ? 22.210 2.620 -15.118 1.00 58.44 75 GLY A CA 1
ATOM 591 C C . GLY A 1 75 ? 22.416 4.007 -14.526 1.00 58.44 75 GLY A C 1
ATOM 592 O O . GLY A 1 75 ? 21.887 4.977 -15.049 1.00 58.44 75 GLY A O 1
ATOM 593 N N . VAL A 1 76 ? 23.270 4.125 -13.503 1.00 55.16 76 VAL A N 1
ATOM 594 C CA . VAL A 1 76 ? 23.667 5.434 -12.934 1.00 55.16 76 VAL A CA 1
ATOM 595 C C . VAL A 1 76 ? 24.215 6.387 -14.017 1.00 55.16 76 VAL A C 1
ATOM 597 O O . VAL A 1 76 ? 24.113 7.597 -13.880 1.00 55.16 76 VAL A O 1
ATOM 600 N N . ILE A 1 77 ? 24.739 5.832 -15.120 1.00 53.56 77 ILE A N 1
ATOM 601 C CA . ILE A 1 77 ? 25.441 6.560 -16.189 1.00 53.56 77 ILE A CA 1
ATOM 602 C C . ILE A 1 77 ? 24.647 6.599 -17.516 1.00 53.56 77 ILE A C 1
ATOM 604 O O . ILE A 1 77 ? 24.896 7.461 -18.351 1.00 53.56 77 ILE A O 1
ATOM 608 N N . LYS A 1 78 ? 23.682 5.693 -17.753 1.00 53.50 78 LYS A N 1
ATOM 609 C CA . LYS A 1 78 ? 22.939 5.624 -19.031 1.00 53.50 78 LYS A CA 1
ATOM 610 C C . LYS A 1 78 ? 21.443 5.422 -18.805 1.00 53.50 78 LYS A C 1
ATOM 612 O O . LYS A 1 78 ? 21.014 4.288 -18.578 1.00 53.50 78 LYS A O 1
ATOM 617 N N . ARG A 1 79 ? 20.685 6.512 -18.984 1.00 55.88 79 ARG A N 1
ATOM 618 C CA . ARG A 1 79 ? 19.222 6.509 -19.113 1.00 55.88 79 ARG A CA 1
ATOM 619 C C . ARG A 1 79 ? 18.810 5.779 -20.381 1.00 55.88 79 ARG A C 1
ATOM 621 O O . ARG A 1 79 ? 19.062 6.249 -21.485 1.00 55.88 79 ARG A O 1
ATOM 628 N N . LYS A 1 80 ? 18.185 4.610 -20.228 1.00 61.66 80 LYS A N 1
ATOM 629 C CA . LYS A 1 80 ? 17.509 3.931 -21.342 1.00 61.66 80 LYS A CA 1
ATOM 630 C C . LYS A 1 80 ? 16.111 4.515 -21.511 1.00 61.66 80 LYS A C 1
ATOM 632 O O . LYS A 1 80 ? 15.378 4.625 -20.531 1.00 61.66 80 LYS A O 1
ATOM 637 N N . LEU A 1 81 ? 15.745 4.841 -22.751 1.00 59.41 81 LEU A N 1
ATOM 638 C CA . LEU A 1 81 ? 14.397 5.294 -23.095 1.00 59.41 81 LEU A CA 1
ATOM 639 C C . LEU A 1 81 ? 13.366 4.265 -22.610 1.00 59.41 81 LEU A C 1
ATOM 641 O O . LEU A 1 81 ? 13.461 3.069 -22.904 1.00 59.41 81 LEU A O 1
ATOM 645 N N . HIS A 1 82 ? 12.397 4.730 -21.824 1.00 66.44 82 HIS A N 1
ATOM 646 C CA . HIS A 1 82 ? 11.291 3.902 -21.366 1.00 66.44 82 HIS A CA 1
ATOM 647 C C . HIS A 1 82 ? 10.333 3.693 -22.539 1.00 66.44 82 HIS A C 1
ATOM 649 O O . HIS A 1 82 ? 9.596 4.601 -22.903 1.00 66.44 82 HIS A O 1
ATOM 655 N N . ALA A 1 83 ? 10.354 2.498 -23.132 1.00 65.12 83 ALA A N 1
ATOM 656 C CA . ALA A 1 83 ? 9.546 2.187 -24.314 1.00 65.12 83 ALA A CA 1
ATOM 657 C C . ALA A 1 83 ? 8.030 2.211 -24.046 1.00 65.12 83 ALA A C 1
ATOM 659 O O . ALA A 1 83 ? 7.242 2.313 -24.977 1.00 65.12 83 ALA A O 1
ATOM 660 N N . VAL A 1 84 ? 7.615 2.083 -22.781 1.00 76.44 84 VAL A N 1
ATOM 661 C CA . VAL A 1 84 ? 6.207 2.005 -22.384 1.00 76.44 84 VAL A CA 1
ATOM 662 C C . VAL A 1 84 ? 5.985 2.826 -21.115 1.00 76.44 84 VAL A C 1
ATOM 664 O O . VAL A 1 84 ? 6.760 2.729 -20.155 1.00 76.44 84 VAL A O 1
ATOM 667 N N . GLY A 1 85 ? 4.906 3.613 -21.098 1.00 79.19 85 GLY A N 1
ATOM 668 C CA . GLY A 1 85 ? 4.471 4.366 -19.925 1.00 79.19 85 GLY A CA 1
ATOM 669 C C . GLY A 1 85 ? 4.212 3.454 -18.722 1.00 79.19 85 GLY A C 1
ATOM 670 O O . GLY A 1 85 ? 3.679 2.352 -18.845 1.00 79.19 85 GLY A O 1
ATOM 671 N N . TRP A 1 86 ? 4.587 3.907 -17.524 1.00 81.62 86 TRP A N 1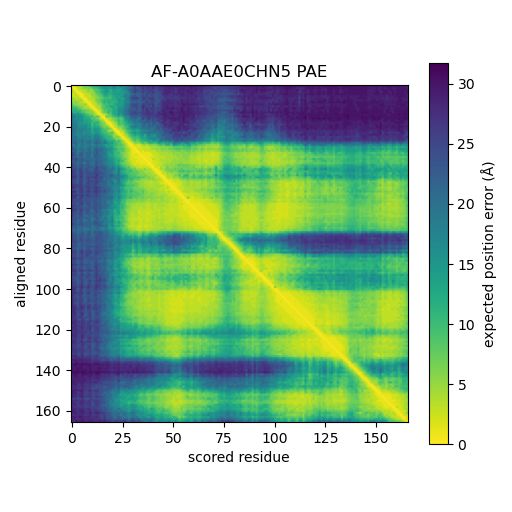
ATOM 672 C CA . TRP A 1 86 ? 4.457 3.091 -16.309 1.00 81.62 86 TRP A CA 1
ATOM 673 C C . TRP A 1 86 ? 3.003 2.737 -15.976 1.00 81.62 86 TRP A C 1
ATOM 675 O O . TRP A 1 86 ? 2.727 1.646 -15.485 1.00 81.62 86 TRP A O 1
ATOM 685 N N . SER A 1 87 ? 2.066 3.625 -16.310 1.00 79.94 87 SER A N 1
ATOM 686 C CA . SER A 1 87 ? 0.626 3.378 -16.213 1.00 79.94 87 SER A CA 1
ATOM 687 C C . SER A 1 87 ? 0.193 2.140 -17.003 1.00 79.94 87 SER A C 1
ATOM 689 O O . SER A 1 87 ? -0.596 1.349 -16.490 1.00 79.94 87 SER A O 1
ATOM 691 N N . GLU A 1 88 ? 0.749 1.940 -18.199 1.00 82.56 88 GLU A N 1
ATOM 692 C CA . GLU A 1 88 ? 0.468 0.796 -19.070 1.00 82.56 88 GLU A CA 1
ATOM 693 C C . GLU A 1 88 ? 1.097 -0.490 -18.524 1.00 82.56 88 GLU A C 1
ATOM 695 O O . GLU A 1 88 ? 0.451 -1.531 -18.422 1.00 82.56 88 GLU A O 1
ATOM 700 N N . VAL A 1 89 ? 2.339 -0.394 -18.042 1.00 82.88 89 VAL A N 1
ATOM 701 C CA . VAL A 1 89 ? 3.066 -1.492 -17.383 1.00 82.88 89 VAL A CA 1
ATOM 702 C C . VAL A 1 89 ? 2.314 -2.003 -16.146 1.00 82.88 89 VAL A C 1
ATOM 704 O O . VAL A 1 89 ? 2.280 -3.211 -15.886 1.00 82.88 89 VAL A O 1
ATOM 707 N N . CYS A 1 90 ? 1.685 -1.103 -15.388 1.00 82.62 90 CYS A N 1
ATOM 708 C CA . CYS A 1 90 ? 0.916 -1.441 -14.194 1.00 82.62 90 CYS A CA 1
ATOM 709 C C . CYS A 1 90 ? -0.424 -2.135 -14.489 1.00 82.62 90 CYS A C 1
ATOM 711 O O . CYS A 1 90 ? -0.971 -2.746 -13.566 1.00 82.62 90 CYS A O 1
ATOM 713 N N . LYS A 1 91 ? -0.953 -2.089 -15.722 1.00 84.31 91 LYS A N 1
ATOM 714 C CA . LYS A 1 91 ? -2.215 -2.761 -16.069 1.00 84.31 91 LYS A CA 1
ATOM 715 C C . LYS A 1 91 ? -2.105 -4.282 -15.913 1.00 84.31 91 LYS A C 1
ATOM 717 O O . LYS A 1 91 ? -1.020 -4.870 -15.916 1.00 84.31 91 LYS A O 1
ATOM 722 N N . ARG A 1 92 ? -3.260 -4.940 -15.762 1.00 81.06 92 ARG A N 1
ATOM 723 C CA . ARG A 1 92 ? -3.353 -6.410 -15.736 1.00 81.06 92 ARG A CA 1
ATOM 724 C C . ARG A 1 92 ? -2.880 -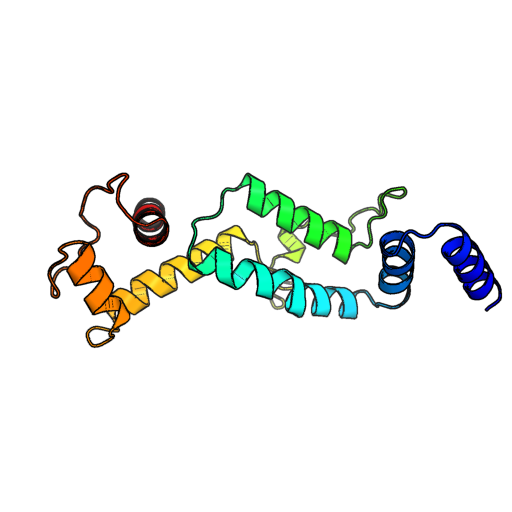6.993 -17.074 1.00 81.06 92 ARG A C 1
ATOM 726 O O . ARG A 1 92 ? -3.064 -6.359 -18.110 1.00 81.06 92 ARG A O 1
ATOM 733 N N . LYS A 1 93 ? -2.355 -8.226 -17.054 1.00 82.12 93 LYS A N 1
ATOM 734 C CA . LYS A 1 93 ? -1.892 -8.931 -18.266 1.00 82.12 93 LYS A CA 1
ATOM 735 C C . LYS A 1 93 ? -2.962 -9.014 -19.361 1.00 82.12 93 LYS A C 1
ATOM 737 O O . LYS A 1 93 ? -2.667 -8.721 -20.508 1.00 82.12 93 LYS A O 1
ATOM 742 N N . GLY A 1 94 ? -4.214 -9.299 -18.991 1.00 79.75 94 GLY A N 1
ATOM 743 C CA . GLY A 1 94 ? -5.337 -9.340 -19.940 1.00 79.75 94 GLY A CA 1
ATOM 744 C C . GLY A 1 94 ? -5.726 -7.986 -20.552 1.00 79.75 94 GLY A C 1
ATOM 745 O O . GLY A 1 94 ? -6.514 -7.952 -21.482 1.00 79.75 94 GLY A O 1
ATOM 746 N N . LYS A 1 95 ? -5.180 -6.870 -20.048 1.00 81.25 95 LYS A N 1
ATOM 747 C CA . LYS A 1 95 ? -5.364 -5.518 -20.601 1.00 81.25 95 LYS A CA 1
ATOM 748 C C . LYS A 1 95 ? -4.075 -4.975 -21.241 1.00 81.25 95 LYS A C 1
ATOM 750 O O . LYS A 1 95 ? -3.892 -3.765 -21.277 1.00 81.25 95 LYS A O 1
ATOM 755 N N . GLY A 1 96 ? -3.152 -5.853 -21.649 1.00 78.69 96 GLY A N 1
ATOM 756 C CA . GLY A 1 96 ? -1.894 -5.473 -22.310 1.00 78.69 96 GLY A CA 1
ATOM 757 C C . GLY A 1 96 ? -0.759 -5.013 -21.382 1.00 78.69 96 GLY A C 1
ATOM 758 O O . GLY A 1 96 ? 0.298 -4.621 -21.866 1.00 78.69 96 GLY A O 1
ATOM 759 N N . GLY A 1 97 ? -0.936 -5.072 -20.055 1.00 84.62 97 GLY A N 1
ATOM 760 C CA . GLY A 1 97 ? 0.091 -4.665 -19.085 1.00 84.62 97 GLY A CA 1
ATOM 761 C C . GLY A 1 97 ? 0.973 -5.805 -18.561 1.00 84.62 97 GLY A C 1
ATOM 762 O O . GLY A 1 97 ? 0.743 -6.986 -18.810 1.00 84.62 97 GLY A O 1
ATOM 763 N N . LEU A 1 98 ? 1.979 -5.474 -17.746 1.00 80.06 98 LEU A N 1
ATOM 764 C CA . LEU A 1 98 ? 2.898 -6.455 -17.137 1.00 80.06 98 LEU A CA 1
ATOM 765 C C . LEU A 1 98 ? 2.407 -6.989 -15.776 1.00 80.06 98 LEU A C 1
ATOM 767 O O . LEU A 1 98 ? 2.981 -7.935 -15.212 1.00 80.06 98 LEU A O 1
ATOM 771 N N . GLY A 1 99 ? 1.329 -6.418 -15.233 1.00 79.81 99 GLY A N 1
ATOM 772 C CA . GLY A 1 99 ? 0.720 -6.838 -13.972 1.00 79.81 99 GLY A CA 1
ATOM 773 C C . GLY A 1 99 ? 1.591 -6.554 -12.749 1.00 79.81 99 GLY A C 1
ATOM 774 O O . GLY A 1 99 ? 1.570 -7.335 -11.800 1.00 79.81 99 GLY A O 1
ATOM 775 N N . ILE A 1 100 ? 2.404 -5.492 -12.779 1.00 77.62 100 ILE A N 1
ATOM 776 C CA . ILE A 1 100 ? 3.165 -5.039 -11.602 1.00 77.62 100 ILE A CA 1
ATOM 777 C C . ILE A 1 100 ? 2.232 -4.335 -10.599 1.00 77.62 100 ILE A C 1
ATOM 779 O O . ILE A 1 100 ? 2.458 -4.474 -9.399 1.00 77.62 100 ILE A O 1
ATOM 783 N N . GLY A 1 101 ? 1.133 -3.713 -11.059 1.00 80.56 101 GLY A N 1
ATOM 784 C CA . GLY A 1 101 ? 0.161 -2.978 -10.233 1.00 80.56 101 GLY A CA 1
ATOM 785 C C . GLY A 1 101 ? 0.766 -1.745 -9.548 1.00 80.56 101 GLY A C 1
ATOM 786 O O . GLY A 1 101 ? 1.965 -1.718 -9.280 1.00 80.56 101 GLY A O 1
ATOM 787 N N . ARG A 1 102 ? -0.033 -0.711 -9.262 1.00 85.00 102 ARG A N 1
ATOM 788 C CA . ARG A 1 102 ? 0.467 0.445 -8.496 1.00 85.00 102 ARG A CA 1
ATOM 789 C C . ARG A 1 102 ? 0.586 0.077 -7.023 1.00 85.00 102 ARG A C 1
ATOM 791 O O . ARG A 1 102 ? -0.219 -0.697 -6.499 1.00 85.00 102 ARG A O 1
ATOM 798 N N . ILE A 1 103 ? 1.584 0.631 -6.347 1.00 86.12 103 ILE A N 1
ATOM 799 C CA . ILE A 1 103 ? 1.845 0.314 -4.935 1.00 86.12 103 ILE A CA 1
ATOM 800 C C . ILE A 1 103 ? 0.745 0.877 -4.039 1.00 86.12 103 ILE A C 1
ATOM 802 O O . ILE A 1 103 ? 0.305 0.202 -3.111 1.00 86.12 103 ILE A O 1
ATOM 806 N N . LEU A 1 104 ? 0.262 2.078 -4.357 1.00 86.31 104 LEU A N 1
ATOM 807 C CA . LEU A 1 104 ? -0.846 2.709 -3.641 1.00 86.31 104 LEU A CA 1
ATOM 808 C C . LEU A 1 104 ? -2.116 1.860 -3.708 1.00 86.31 104 LEU A C 1
ATOM 810 O O . LEU A 1 104 ? -2.749 1.629 -2.683 1.00 86.31 104 LEU A O 1
ATOM 814 N N . ASP A 1 105 ? -2.450 1.333 -4.887 1.00 86.00 105 ASP A N 1
ATOM 815 C CA . ASP A 1 105 ? -3.638 0.493 -5.060 1.00 86.00 105 ASP A CA 1
ATOM 816 C C . ASP A 1 105 ? -3.523 -0.793 -4.231 1.00 86.00 105 ASP A C 1
ATOM 818 O O . ASP A 1 105 ? -4.466 -1.192 -3.552 1.00 86.00 105 ASP A O 1
ATOM 822 N N . LYS A 1 106 ? -2.336 -1.413 -4.214 1.00 85.31 106 LYS A N 1
ATOM 823 C CA . LYS A 1 106 ? -2.068 -2.591 -3.376 1.00 85.31 106 LYS A CA 1
ATOM 824 C C . LYS A 1 106 ? -2.197 -2.287 -1.887 1.00 85.31 106 LYS A C 1
ATOM 826 O O . LYS A 1 106 ? -2.808 -3.076 -1.178 1.00 85.31 106 LYS A O 1
ATOM 831 N N . ASN A 1 107 ? -1.668 -1.153 -1.426 1.00 89.19 107 ASN A N 1
ATOM 832 C CA . ASN A 1 107 ? -1.794 -0.709 -0.037 1.00 89.19 107 ASN A CA 1
ATOM 833 C C . ASN A 1 107 ? -3.260 -0.565 0.372 1.00 89.19 107 ASN A C 1
ATOM 835 O O . ASN A 1 107 ? -3.673 -1.131 1.378 1.00 89.19 107 ASN A O 1
ATOM 839 N N . LYS A 1 108 ? -4.051 0.134 -0.451 1.00 87.00 108 LYS A N 1
ATOM 840 C CA . LYS A 1 108 ? -5.485 0.327 -0.215 1.00 87.00 108 LYS A CA 1
ATOM 841 C C . LYS A 1 108 ? -6.216 -1.007 -0.115 1.00 87.00 108 LYS A C 1
ATOM 843 O O . LYS A 1 108 ? -6.947 -1.224 0.841 1.00 87.00 108 LYS A O 1
ATOM 848 N N . VAL A 1 109 ? -5.980 -1.922 -1.056 1.00 88.25 109 VAL A N 1
ATOM 849 C CA . VAL A 1 109 ? -6.616 -3.249 -1.045 1.00 88.25 109 VAL A CA 1
ATOM 850 C C . VAL A 1 109 ? -6.199 -4.066 0.182 1.00 88.25 109 VAL A C 1
ATOM 852 O O . VAL A 1 109 ? -7.041 -4.706 0.801 1.00 88.25 109 VAL A O 1
ATOM 855 N N . MET A 1 110 ? -4.924 -4.035 0.577 1.00 87.44 110 MET A N 1
ATOM 856 C CA . MET A 1 110 ? -4.447 -4.760 1.762 1.00 87.44 110 MET A CA 1
ATOM 857 C C . MET A 1 110 ? -5.051 -4.217 3.059 1.00 87.44 110 MET A C 1
ATOM 859 O O . MET A 1 110 ? -5.494 -4.995 3.899 1.00 87.44 110 MET A O 1
ATOM 863 N N . LEU A 1 111 ? -5.114 -2.896 3.207 1.00 86.50 111 LEU A N 1
ATOM 864 C CA . LEU A 1 111 ? -5.760 -2.252 4.349 1.00 86.50 111 LEU A CA 1
ATOM 865 C C . LEU A 1 111 ? -7.277 -2.521 4.364 1.00 86.50 111 LEU A C 1
ATOM 867 O O . LEU A 1 111 ? -7.839 -2.796 5.420 1.00 86.50 111 LEU A O 1
ATOM 871 N N . ALA A 1 112 ? -7.933 -2.535 3.200 1.00 86.00 112 ALA A N 1
ATOM 872 C CA . ALA A 1 112 ? -9.340 -2.918 3.082 1.00 86.00 112 ALA A CA 1
ATOM 873 C C . ALA A 1 112 ? -9.580 -4.385 3.477 1.00 86.00 112 ALA A C 1
ATOM 875 O O . ALA A 1 112 ? -10.559 -4.684 4.159 1.00 86.00 112 ALA A O 1
ATOM 876 N N . ASN A 1 113 ? -8.662 -5.293 3.131 1.00 87.75 113 ASN A N 1
ATOM 877 C CA . ASN A 1 113 ? -8.733 -6.684 3.580 1.00 87.75 113 ASN A CA 1
ATOM 878 C C . ASN A 1 113 ? -8.684 -6.791 5.108 1.00 87.75 113 ASN A C 1
ATOM 880 O O . ASN A 1 113 ? -9.376 -7.634 5.668 1.00 87.75 113 ASN A O 1
ATOM 884 N N . TRP A 1 114 ? -7.917 -5.944 5.796 1.00 85.62 114 TRP A N 1
ATOM 885 C CA . TRP A 1 114 ? -7.913 -5.916 7.261 1.00 85.62 114 TRP A CA 1
ATOM 886 C C . TRP A 1 114 ? -9.238 -5.437 7.850 1.00 85.62 114 TRP A C 1
ATOM 888 O O . TRP A 1 114 ? -9.712 -6.043 8.807 1.00 85.62 114 TRP A O 1
ATOM 898 N N . ILE A 1 115 ? -9.868 -4.416 7.260 1.00 82.19 115 ILE A N 1
ATOM 899 C CA . ILE A 1 115 ? -11.218 -3.967 7.653 1.00 82.19 115 ILE A CA 1
ATOM 900 C C . ILE A 1 115 ? -12.219 -5.111 7.500 1.00 82.19 115 ILE A C 1
ATOM 902 O O . ILE A 1 115 ? -12.979 -5.414 8.417 1.00 82.19 115 ILE A O 1
ATOM 906 N N . TRP A 1 116 ? -12.189 -5.770 6.343 1.00 84.12 116 TRP A N 1
ATOM 907 C CA . TRP A 1 116 ? -13.059 -6.900 6.051 1.00 84.12 116 TRP A CA 1
ATOM 908 C C . TRP A 1 116 ? -12.851 -8.057 7.035 1.00 84.12 116 TRP A C 1
ATOM 910 O O . TRP A 1 116 ? -13.814 -8.577 7.597 1.00 84.12 116 TRP A O 1
ATOM 920 N N . ARG A 1 117 ? -11.593 -8.438 7.289 1.00 85.38 117 ARG A N 1
ATOM 921 C CA . ARG A 1 117 ? -11.247 -9.484 8.261 1.00 85.38 117 ARG A CA 1
ATOM 922 C C . ARG A 1 117 ? -11.683 -9.113 9.668 1.00 85.38 117 ARG A C 1
ATOM 924 O O . ARG A 1 117 ? -12.181 -9.978 10.368 1.00 85.38 117 ARG A O 1
ATOM 931 N N . PHE A 1 118 ? -11.555 -7.847 10.059 1.00 81.50 118 PHE A N 1
ATOM 932 C CA . PHE A 1 118 ? -12.033 -7.381 11.356 1.00 81.50 118 PHE A CA 1
ATOM 933 C C . PHE A 1 118 ? -13.542 -7.593 11.504 1.00 81.50 118 PHE A C 1
ATOM 935 O O . PHE A 1 118 ? -13.972 -8.092 12.535 1.00 81.50 118 PHE A O 1
ATOM 942 N N . GLY A 1 119 ? -14.334 -7.293 10.467 1.00 79.81 119 GLY A N 1
ATOM 943 C CA . GLY A 1 119 ? -15.781 -7.531 10.476 1.00 79.81 119 GLY A CA 1
ATOM 944 C C . GLY A 1 119 ? -16.167 -9.014 10.458 1.00 79.81 119 GLY A C 1
ATOM 945 O O . GLY A 1 119 ? -17.111 -9.402 11.137 1.00 79.81 119 GLY A O 1
ATOM 946 N N . LYS A 1 120 ? -15.430 -9.847 9.712 1.00 85.00 120 LYS A N 1
ATOM 947 C CA . LYS A 1 120 ? -15.752 -11.271 9.519 1.00 85.00 120 LYS A CA 1
ATOM 948 C C . LYS A 1 120 ? -15.229 -12.192 10.628 1.00 85.00 120 LYS A C 1
ATOM 950 O O . LYS A 1 120 ? -15.877 -13.182 10.941 1.00 85.00 120 LYS A O 1
ATOM 955 N N . GLU A 1 121 ? -14.044 -11.922 11.171 1.00 84.12 121 GLU A N 1
ATOM 956 C CA . GLU A 1 121 ? -13.371 -12.765 12.168 1.00 84.12 121 GLU A CA 1
ATOM 957 C C . GLU A 1 121 ? -13.686 -12.270 13.587 1.00 84.12 121 GLU A C 1
ATOM 959 O O . GLU A 1 121 ? -12.871 -11.603 14.220 1.00 84.12 121 GLU A O 1
ATOM 964 N N . ASP A 1 122 ? -14.873 -12.593 14.093 1.00 77.44 122 ASP A N 1
ATOM 965 C CA . ASP A 1 122 ? -15.352 -12.262 15.444 1.00 77.44 122 ASP A CA 1
ATOM 966 C C . ASP A 1 122 ? -14.550 -12.939 16.564 1.00 77.44 122 ASP A C 1
ATOM 968 O O . ASP A 1 122 ? -14.170 -12.308 17.548 1.00 77.44 122 ASP A O 1
ATOM 972 N N . LYS A 1 123 ? -14.209 -14.216 16.393 1.00 83.50 123 LYS A N 1
ATOM 973 C CA . LYS A 1 123 ? -13.562 -15.038 17.430 1.00 83.50 123 LYS A CA 1
ATOM 974 C C . LYS A 1 123 ? -12.037 -14.965 17.435 1.00 83.50 123 LYS A C 1
ATOM 976 O O . LYS A 1 123 ? -11.392 -15.666 18.214 1.00 83.50 123 LYS A O 1
ATOM 981 N N . ALA A 1 124 ? -11.431 -14.160 16.567 1.00 86.50 124 ALA A N 1
ATOM 982 C CA . ALA A 1 124 ? -9.982 -14.131 16.448 1.00 86.50 124 ALA A CA 1
ATOM 983 C C . ALA A 1 124 ? -9.318 -13.380 17.617 1.00 86.50 124 ALA A C 1
ATOM 985 O O . ALA A 1 124 ? -9.707 -12.269 17.975 1.00 86.50 124 ALA A O 1
ATOM 986 N N . LEU A 1 125 ? -8.253 -13.962 18.184 1.00 87.69 125 LEU A N 1
ATOM 987 C CA . LEU A 1 125 ? -7.519 -13.382 19.321 1.00 87.69 125 LEU A CA 1
ATOM 988 C C . LEU A 1 125 ? -7.007 -11.966 19.037 1.00 87.69 125 LEU A C 1
ATOM 990 O O . LEU A 1 125 ? -7.099 -11.087 19.889 1.00 87.69 125 LEU A O 1
ATOM 994 N N . TRP A 1 126 ? -6.504 -11.726 17.824 1.00 86.81 126 TRP A N 1
ATOM 995 C CA . TRP A 1 126 ? -6.003 -10.412 17.423 1.00 86.81 126 TRP A CA 1
ATOM 996 C C . TRP A 1 126 ? -7.106 -9.342 17.460 1.00 86.81 126 TRP A C 1
ATOM 998 O O . TRP A 1 126 ? -6.840 -8.219 17.885 1.00 86.81 126 TRP A O 1
ATOM 1008 N N . ARG A 1 127 ? -8.348 -9.694 17.088 1.00 83.62 127 ARG A N 1
ATOM 1009 C CA . ARG A 1 127 ? -9.508 -8.798 17.183 1.00 83.62 127 ARG A CA 1
ATOM 1010 C C . ARG A 1 127 ? -9.803 -8.477 18.642 1.00 83.62 127 ARG A C 1
ATOM 1012 O O . ARG A 1 127 ? -9.873 -7.303 18.980 1.00 83.62 127 ARG A O 1
ATOM 1019 N N . ARG A 1 128 ? -9.872 -9.486 19.516 1.00 84.88 128 ARG A N 1
ATOM 1020 C CA . ARG A 1 128 ? -10.115 -9.295 20.960 1.00 84.88 128 ARG A CA 1
ATOM 1021 C C . ARG A 1 128 ? -9.076 -8.395 21.622 1.00 84.88 128 ARG A C 1
ATOM 1023 O O . ARG A 1 128 ? -9.438 -7.508 22.385 1.00 84.88 128 ARG A O 1
ATOM 1030 N N . VAL A 1 129 ? -7.795 -8.572 21.293 1.00 87.50 129 VAL A N 1
ATOM 1031 C CA . VAL A 1 129 ? -6.711 -7.716 21.805 1.00 87.50 129 VAL A CA 1
ATOM 1032 C C . VAL A 1 129 ? -6.885 -6.268 21.344 1.00 87.50 129 VAL A C 1
ATOM 1034 O O . VAL A 1 129 ? -6.701 -5.348 22.137 1.00 87.50 129 VAL A O 1
ATOM 1037 N N . ILE A 1 130 ? -7.259 -6.046 20.081 1.00 82.12 130 ILE A N 1
ATOM 1038 C CA . ILE A 1 130 ? -7.525 -4.700 19.557 1.00 82.12 130 ILE A CA 1
ATOM 1039 C C . ILE A 1 130 ? -8.757 -4.094 20.238 1.00 82.12 130 ILE A C 1
ATOM 1041 O O . ILE A 1 130 ? -8.670 -2.973 20.733 1.00 82.12 130 ILE A O 1
ATOM 1045 N N . CYS A 1 131 ? -9.866 -4.829 20.324 1.00 80.25 131 CYS A N 1
ATOM 1046 C CA . CYS A 1 131 ? -11.086 -4.378 20.993 1.00 80.25 131 CYS A CA 1
ATOM 1047 C C . CYS A 1 131 ? -10.826 -4.026 22.462 1.00 80.25 131 CYS A C 1
ATOM 1049 O O . CYS A 1 131 ? -11.192 -2.940 22.899 1.00 80.25 131 CYS A O 1
ATOM 1051 N N . SER A 1 132 ? -10.102 -4.875 23.195 1.00 83.44 132 SER A N 1
ATOM 1052 C CA . SER A 1 132 ? -9.742 -4.634 24.595 1.00 83.44 132 SER A CA 1
ATOM 1053 C C . SER A 1 132 ? -8.823 -3.421 24.760 1.00 83.44 132 SER A C 1
ATOM 1055 O O . SER A 1 132 ? -9.080 -2.562 25.599 1.00 83.44 132 SER A O 1
ATOM 1057 N N . LYS A 1 133 ? -7.786 -3.291 23.921 1.00 82.75 133 LYS A N 1
ATOM 1058 C CA . LYS A 1 133 ? -6.833 -2.173 23.996 1.00 82.75 133 LYS A CA 1
ATOM 1059 C C . LYS A 1 133 ? -7.477 -0.827 23.670 1.00 82.75 133 LYS A C 1
ATOM 1061 O O . LYS A 1 133 ? -7.101 0.189 24.250 1.00 82.75 133 LYS A O 1
ATOM 1066 N N . TYR A 1 134 ? -8.392 -0.806 22.705 1.00 77.81 134 TYR A N 1
ATOM 1067 C CA . TYR A 1 134 ? -9.003 0.424 22.206 1.00 77.81 134 TYR A CA 1
ATOM 1068 C C . TYR A 1 134 ? -10.422 0.663 22.735 1.00 77.81 134 TYR A C 1
ATOM 1070 O O . TYR A 1 134 ? -11.048 1.632 22.304 1.00 77.81 134 TYR A O 1
ATOM 1078 N N . GLY A 1 135 ? -10.902 -0.164 23.673 1.00 73.19 135 GLY A N 1
ATOM 1079 C CA . GLY A 1 135 ? -12.220 -0.031 24.301 1.00 73.19 135 GLY A CA 1
ATOM 108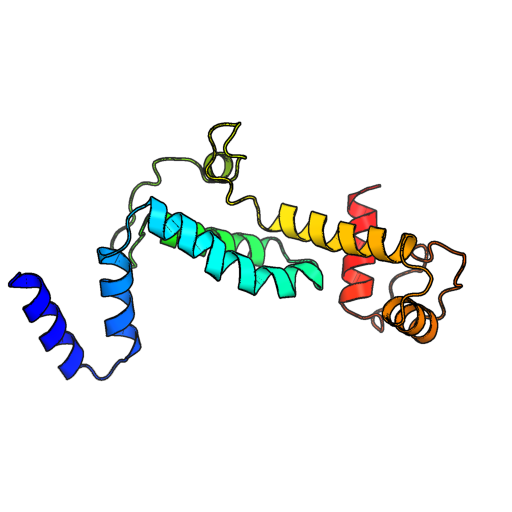0 C C . GLY A 1 135 ? -13.364 -0.104 23.294 1.00 73.19 135 GLY A C 1
ATOM 1081 O O . GLY A 1 135 ? -14.280 0.709 23.346 1.00 73.19 135 GLY A O 1
ATOM 1082 N N . MET A 1 136 ? -13.258 -1.001 22.315 1.00 70.81 136 MET A N 1
ATOM 1083 C CA . MET A 1 136 ? -14.238 -1.116 21.244 1.00 70.81 136 MET A CA 1
ATOM 1084 C C . MET A 1 136 ? -15.230 -2.243 21.530 1.00 70.81 136 MET A C 1
ATOM 1086 O O . MET A 1 136 ? -14.806 -3.380 21.734 1.00 70.81 136 MET A O 1
ATOM 1090 N N . GLU A 1 137 ? -16.527 -1.929 21.545 1.00 62.16 137 GLU A N 1
ATOM 1091 C CA . GLU A 1 137 ? -17.593 -2.917 21.754 1.00 62.16 137 GLU A CA 1
ATOM 1092 C C . GLU A 1 137 ? -17.588 -3.976 20.642 1.00 62.16 137 GLU A C 1
ATOM 1094 O O . GLU A 1 137 ? -17.458 -3.646 19.463 1.00 62.16 137 GLU A O 1
ATOM 1099 N N . GLU A 1 138 ? -17.723 -5.254 21.017 1.00 56.09 138 GLU A N 1
ATOM 1100 C CA . GLU A 1 138 ? -17.609 -6.404 20.104 1.00 56.09 138 GLU A CA 1
ATOM 1101 C C . GLU A 1 138 ? -18.649 -6.398 18.970 1.00 56.09 138 GLU A C 1
ATOM 1103 O O . GLU A 1 138 ? -18.379 -6.962 17.907 1.00 56.09 138 GLU A O 1
ATOM 1108 N N . GLU A 1 139 ? -19.793 -5.739 19.169 1.00 51.59 139 GLU A N 1
ATOM 1109 C CA . GLU A 1 139 ? -20.924 -5.713 18.232 1.00 51.59 139 GLU A CA 1
ATOM 1110 C C . GLU A 1 139 ? -20.943 -4.492 17.309 1.00 51.59 139 GLU A C 1
ATOM 1112 O O . GLU A 1 139 ? -21.523 -4.543 16.221 1.00 51.59 139 GLU A O 1
ATOM 1117 N N . SER A 1 140 ? -20.276 -3.398 17.682 1.00 50.31 140 SER A N 1
ATOM 1118 C CA . SER A 1 140 ? -20.205 -2.237 16.806 1.00 50.31 140 SER A CA 1
ATOM 1119 C C . SER A 1 140 ? -19.067 -2.422 15.803 1.00 50.31 140 SER A C 1
ATOM 1121 O O . SER A 1 140 ? -17.942 -2.791 16.134 1.00 50.31 140 SER A O 1
ATOM 1123 N N . LEU A 1 141 ? -19.336 -2.128 14.529 1.00 53.81 141 LEU A N 1
ATOM 1124 C CA . LEU A 1 141 ? -18.308 -1.834 13.525 1.00 53.81 141 LEU A CA 1
ATOM 1125 C C . LEU A 1 141 ? -17.613 -0.519 13.926 1.00 53.81 141 LEU A C 1
ATOM 1127 O O . LEU A 1 141 ? -17.769 0.521 13.285 1.00 53.81 141 LEU A O 1
ATOM 1131 N N . CYS A 1 142 ? -16.891 -0.565 15.036 1.00 52.62 142 CYS A N 1
ATOM 1132 C CA . CYS A 1 142 ? -16.365 0.498 15.880 1.00 52.62 142 CYS A CA 1
ATOM 1133 C C . CYS A 1 142 ? -15.207 1.271 15.234 1.00 52.62 142 CYS A C 1
ATOM 1135 O O . CYS A 1 142 ? -14.134 1.436 15.800 1.00 52.62 142 CYS A O 1
ATOM 1137 N N . TRP A 1 143 ? -15.417 1.782 14.026 1.00 55.94 143 TRP A N 1
ATOM 1138 C CA . TRP A 1 143 ? -14.507 2.717 13.363 1.00 55.94 143 TRP A CA 1
ATOM 1139 C C . TRP A 1 143 ? -15.092 4.138 13.287 1.00 55.94 143 TRP A C 1
ATOM 1141 O O . TRP A 1 143 ? -14.541 4.984 12.591 1.00 55.94 143 TRP A O 1
ATOM 1151 N N . GLN A 1 144 ? -16.198 4.417 13.994 1.00 55.12 144 GLN A N 1
ATOM 1152 C CA . GLN A 1 144 ? -16.777 5.766 14.146 1.00 55.12 144 GLN A CA 1
ATOM 1153 C C . GLN A 1 144 ? -16.044 6.624 15.190 1.00 55.12 144 GLN A C 1
ATOM 1155 O O . GLN A 1 144 ? -16.297 7.821 15.303 1.00 55.12 144 GLN A O 1
ATOM 1160 N N . ARG A 1 145 ? -15.115 6.027 15.943 1.00 63.66 145 ARG A N 1
ATOM 1161 C CA . ARG A 1 145 ? -14.306 6.731 16.935 1.00 63.66 145 ARG A CA 1
ATOM 1162 C C . ARG A 1 145 ? -13.362 7.731 16.262 1.00 63.66 145 ARG A C 1
ATOM 1164 O O . ARG A 1 145 ? -12.688 7.421 15.279 1.00 63.66 145 ARG A O 1
ATOM 1171 N N . GLN A 1 146 ? -13.266 8.921 16.845 1.00 61.88 146 GLN A N 1
ATOM 1172 C CA . GLN A 1 146 ? -12.299 9.935 16.443 1.00 61.88 146 GLN A CA 1
ATOM 1173 C C . GLN A 1 146 ? -10.877 9.446 16.769 1.00 61.88 146 GLN A C 1
ATOM 1175 O O . GLN A 1 146 ? -10.570 9.120 17.915 1.00 61.88 146 GLN A O 1
ATOM 1180 N N . MET A 1 147 ? -10.032 9.346 15.740 1.00 66.38 147 MET A N 1
ATOM 1181 C CA . MET A 1 147 ? -8.668 8.822 15.865 1.00 66.38 147 MET A CA 1
ATOM 1182 C C . MET A 1 147 ? -7.827 9.700 16.803 1.00 66.38 147 MET A C 1
ATOM 1184 O O . MET A 1 147 ? -7.708 10.907 16.591 1.00 66.38 147 MET A O 1
ATOM 1188 N N . SER A 1 148 ? -7.224 9.075 17.808 1.00 70.19 148 SER A N 1
ATOM 1189 C CA . SER A 1 148 ? -6.339 9.682 18.803 1.00 70.19 148 SER A CA 1
ATOM 1190 C C . SER A 1 148 ? -4.868 9.556 18.388 1.00 70.19 148 SER A C 1
ATOM 1192 O O . SER A 1 148 ? -4.484 8.650 17.646 1.00 70.19 148 SER A O 1
ATOM 1194 N N . ASN A 1 149 ? -4.002 10.439 18.897 1.00 71.25 149 ASN A N 1
ATOM 1195 C CA . ASN A 1 149 ? -2.549 10.295 18.729 1.00 71.25 149 ASN A CA 1
ATOM 1196 C C . ASN A 1 149 ? -1.971 9.083 19.479 1.00 71.25 149 ASN A C 1
ATOM 1198 O O . ASN A 1 149 ? -0.903 8.608 19.102 1.00 71.25 149 ASN A O 1
ATOM 1202 N N . ASN A 1 150 ? -2.688 8.546 20.473 1.00 77.00 150 ASN A N 1
ATOM 1203 C CA . ASN A 1 150 ? -2.301 7.320 21.179 1.00 77.00 150 ASN A CA 1
ATOM 1204 C C . ASN A 1 150 ? -2.702 6.042 20.418 1.00 77.00 150 ASN A C 1
ATOM 1206 O O . ASN A 1 150 ? -2.351 4.934 20.834 1.00 77.00 150 ASN A O 1
ATOM 1210 N N . ASP A 1 151 ? -3.431 6.170 19.304 1.00 78.44 151 ASP A N 1
ATOM 1211 C CA . ASP A 1 151 ? -3.811 5.021 18.493 1.00 78.44 151 ASP A CA 1
ATOM 1212 C C . ASP A 1 151 ? -2.608 4.450 17.747 1.00 78.44 151 ASP A C 1
ATOM 1214 O O . ASP A 1 151 ? -1.712 5.166 17.288 1.00 78.44 151 ASP A O 1
ATOM 1218 N N . SER A 1 152 ? -2.600 3.127 17.573 1.00 81.31 152 SER A N 1
ATOM 1219 C CA . SER A 1 152 ? -1.552 2.502 16.774 1.00 81.31 152 SER A CA 1
ATOM 1220 C C . SER A 1 152 ? -1.618 2.994 15.332 1.00 81.31 152 SER A C 1
ATOM 1222 O O . SER A 1 152 ? -2.679 3.303 14.781 1.00 81.31 152 SER A O 1
ATOM 1224 N N . CYS A 1 153 ? -0.456 3.000 14.687 1.00 78.88 153 CYS A N 1
ATOM 1225 C CA . CYS A 1 153 ? -0.314 3.270 13.262 1.00 78.88 153 CYS A CA 1
ATOM 1226 C C . CYS A 1 153 ? -1.284 2.445 12.397 1.00 78.88 153 CYS A C 1
ATOM 1228 O O . CYS A 1 153 ? -1.797 2.965 11.408 1.00 78.88 153 CYS A O 1
ATOM 1230 N N . PHE A 1 154 ? -1.567 1.201 12.794 1.00 80.94 154 PHE A N 1
ATOM 1231 C CA . PHE A 1 154 ? -2.507 0.304 12.132 1.00 80.94 154 PHE A CA 1
ATOM 1232 C C . PHE A 1 154 ? -3.944 0.828 12.201 1.00 80.94 154 PHE A C 1
ATOM 1234 O O . PHE A 1 154 ? -4.549 1.082 11.160 1.00 80.94 154 PHE A O 1
ATOM 1241 N N . VAL A 1 155 ? -4.455 1.082 13.412 1.00 78.25 155 VAL A N 1
ATOM 1242 C CA . VAL A 1 155 ? -5.809 1.623 13.642 1.00 78.25 155 VAL A CA 1
ATOM 1243 C C . VAL A 1 155 ? -5.984 2.951 12.906 1.00 78.25 155 VAL A C 1
ATOM 1245 O O . VAL A 1 155 ? -6.987 3.162 12.225 1.00 78.25 155 VAL A O 1
ATOM 1248 N N . ARG A 1 156 ? -4.960 3.812 12.929 1.00 80.31 156 ARG A N 1
ATOM 1249 C CA . ARG A 1 156 ? -4.977 5.070 12.177 1.00 80.31 156 ARG A CA 1
ATOM 1250 C C . ARG A 1 156 ? -5.013 4.871 10.659 1.00 80.31 156 ARG A C 1
ATOM 1252 O O . ARG A 1 156 ? -5.729 5.581 9.957 1.00 80.31 156 ARG A O 1
ATOM 1259 N N . SER A 1 157 ? -4.217 3.939 10.139 1.00 80.06 157 SER A N 1
ATOM 1260 C CA . SER A 1 157 ? -4.135 3.663 8.698 1.00 80.06 157 SER A CA 1
ATOM 1261 C C . SER A 1 157 ? -5.453 3.110 8.165 1.00 80.06 157 SER A C 1
ATOM 1263 O O . SER A 1 157 ? -5.933 3.550 7.120 1.00 80.06 157 SER A O 1
ATOM 1265 N N . VAL A 1 158 ? -6.056 2.197 8.924 1.00 78.62 158 VAL A N 1
ATOM 1266 C CA . VAL A 1 158 ? -7.356 1.594 8.641 1.00 78.62 158 VAL A CA 1
ATOM 1267 C C . VAL A 1 158 ? -8.479 2.636 8.710 1.00 78.62 158 VAL A C 1
ATOM 1269 O O . VAL A 1 158 ? -9.233 2.785 7.747 1.00 78.62 158 VAL A O 1
ATOM 1272 N N . GLY A 1 159 ? -8.545 3.421 9.790 1.00 76.00 159 GLY A N 1
ATOM 1273 C CA . GLY A 1 159 ? -9.548 4.478 9.952 1.00 76.00 159 GLY A CA 1
ATOM 1274 C C . GLY A 1 159 ? -9.460 5.561 8.871 1.00 76.00 159 GLY A C 1
ATOM 1275 O O . GLY A 1 159 ? -10.480 6.012 8.352 1.00 76.00 159 GLY A O 1
ATOM 1276 N N . SER A 1 160 ? -8.245 5.933 8.453 1.00 75.25 160 SER A N 1
ATOM 1277 C CA . SER A 1 160 ? -8.052 6.906 7.373 1.00 75.25 160 SER A CA 1
ATOM 1278 C C . SER A 1 160 ? -8.503 6.390 6.006 1.00 75.25 160 SER A C 1
ATOM 1280 O O . SER A 1 160 ? -8.983 7.197 5.217 1.00 75.25 160 SER A O 1
ATOM 1282 N N . LEU A 1 161 ? -8.357 5.095 5.705 1.00 75.62 161 LEU A N 1
ATOM 1283 C CA . LEU A 1 161 ? -8.777 4.545 4.413 1.00 75.62 161 LEU A CA 1
ATOM 1284 C C . LEU A 1 161 ? -10.297 4.608 4.228 1.00 75.62 161 LEU A C 1
ATOM 1286 O O . LEU A 1 161 ? -10.760 4.829 3.115 1.00 75.62 161 LEU A O 1
ATOM 1290 N N . ARG A 1 162 ? -11.079 4.456 5.302 1.00 68.31 162 ARG A N 1
ATOM 1291 C CA . ARG A 1 162 ? -12.543 4.561 5.227 1.00 68.31 162 ARG A CA 1
ATOM 1292 C C . ARG A 1 162 ? -13.001 5.951 4.783 1.00 68.31 162 ARG A C 1
ATOM 1294 O O . ARG A 1 162 ? -13.925 6.032 3.987 1.00 68.31 162 ARG A O 1
ATOM 1301 N N . LYS A 1 163 ? -12.332 7.020 5.236 1.00 66.31 163 LYS A N 1
ATOM 1302 C CA . LYS A 1 163 ? -12.607 8.393 4.769 1.00 66.31 163 LYS A CA 1
ATOM 1303 C C . LYS A 1 163 ? -12.327 8.585 3.277 1.00 66.31 163 LYS A C 1
ATOM 1305 O O . LYS A 1 163 ? -12.893 9.482 2.679 1.00 66.31 163 LYS A O 1
ATOM 1310 N N . ASP A 1 164 ? -11.450 7.764 2.698 1.00 67.75 164 ASP A N 1
ATOM 1311 C CA . ASP A 1 164 ? -11.141 7.799 1.265 1.00 67.75 164 ASP A CA 1
ATOM 1312 C C . ASP A 1 164 ? -12.123 6.941 0.428 1.00 67.75 164 ASP A C 1
ATOM 1314 O O . ASP A 1 164 ? -12.018 6.932 -0.799 1.00 67.75 164 ASP A O 1
ATOM 1318 N N . LEU A 1 165 ? -13.000 6.154 1.072 1.00 60.69 165 LEU A N 1
ATOM 1319 C CA . LEU A 1 165 ? -13.931 5.201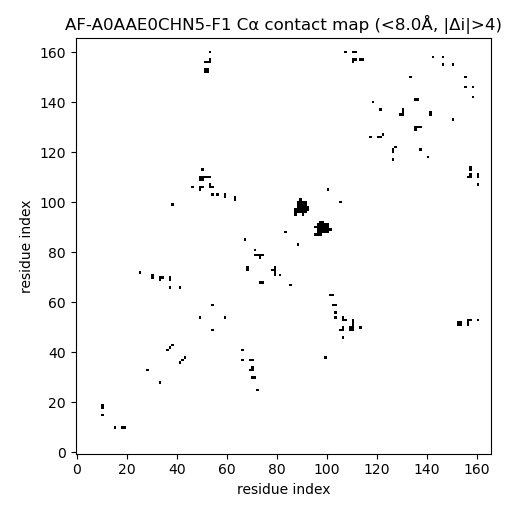 0.442 1.00 60.69 165 LEU A CA 1
ATOM 1320 C C . LEU A 1 165 ? -15.417 5.561 0.627 1.00 60.69 165 LEU A C 1
ATOM 1322 O O . LEU A 1 165 ? -16.256 4.891 0.027 1.00 60.69 165 LEU A O 1
ATOM 1326 N N . GLY A 1 166 ? -15.734 6.550 1.465 1.00 45.66 166 GLY A N 1
ATOM 1327 C CA . GLY A 1 166 ? -17.073 7.131 1.625 1.00 45.66 166 GLY A CA 1
ATOM 1328 C C . GLY A 1 166 ? -17.116 8.526 1.033 1.00 45.66 166 GLY A C 1
ATOM 1329 O O . GLY A 1 166 ? -18.204 8.901 0.556 1.00 45.66 166 GLY A O 1
#

pLDDT: mean 71.81, std 14.82, range [35.12, 89.19]

=== Feature glossary ===
The record interleaves many kinds of information about one protein. Here is each kind framed as the question it answers.

Q: Are the domains correctly placed relative to each other?
A: Predicted aligned error is AlphaFold's pairwise confidence. Unlike pLDDT (per-residue), PAE is per-residue-pair and captures whether two parts of the structure are correctly placed relative to each other. Units are ångströms of expected positional error.

Q: Which residues are in helices, strands, or loops?
A: Eight-state secondary structure (DSSP): H is the canonical α-helix, G the tighter 3₁₀-helix, I the wider π-helix; E/B are β-structure, T and S are turns and bends, and '-' is everything else. DSSP derives these from the p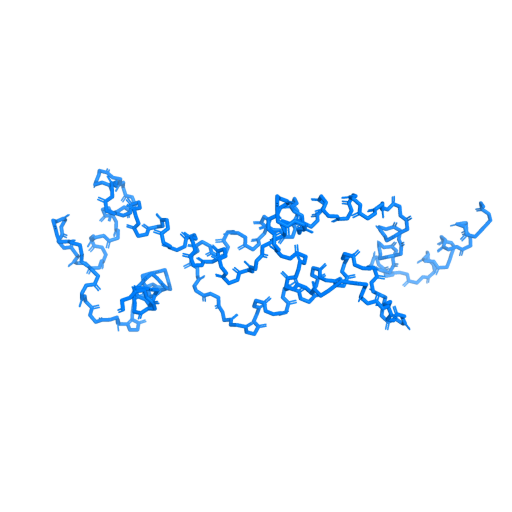attern of main-chain N–H···O=C hydrogen bonds, not from the sequence.

Q: What if only a Cα trace is available?
A: P-SEA three-state annotation labels each residue as helix, strand, or coil based purely on the geometry of the Cα trace. It serves as a fallback when the full backbone (and thus DSSP) is unavailable.

Q: What are the backbone torsion angles?
A: φ (phi) and ψ (psi) are the two rotatable backbone dihedrals per residue: φ is the C(i-1)–N–Cα–C torsion, ψ is the N–Cα–C–N(i+1) torsion, both in degrees on (−180°, 180°]. α-helical residues cluster near (−60°, −45°); β-strand residues near (−120°, +130°). A Ramachandran plot is simply a scatter of (φ, ψ) for every residue.

Q: What known structures does this most resemble?
A: Structural nearest neighbors (via Foldseek easy-search vs the PDB). Reported per hit: target PDB id, E-value, and alignment TM-score. A TM-score above ~0.5 is the conventional threshold for 'same fold'.

Q: What family and function is it annotated with?
A: Dat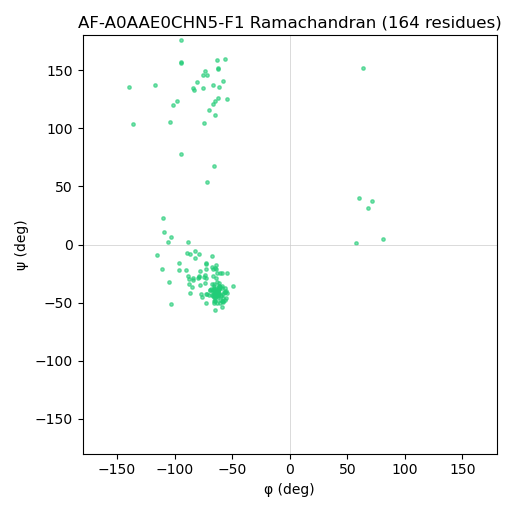abase cross-references. InterPro integrates a dozen domain/family signature databases into unified entries with residue-range hits. GO terms attach function/process/location labels with evidence codes. CATH codes position the fold in a four-level structural taxonomy. Organism is the NCBI-taxonomy species name.

Q: Which residues are buried vs exposed?
A: Solvent accessibility: the surface area of each residue that a 1.4 Å water probe can touch, in Å². When only backbone atoms are present the absolute values are lower than full-atom SASA (side chains contribute most of the area) and are flagged as backbone-only.

Q: What do the diagnostic plots show?
A: Three diagnostic plots accompany the record. The Cα contact map visualizes the tertiary structure as a 2D adjacency matrix (8 Å cutoff, sequence-local contacts suppressed). The Ramachandran plot shows the distribution of backbone (φ, ψ) torsions, with points in the α and β basins reflecting secondary structure content. The PAE plot shows AlphaFold's inter-residue confidence as a color matrix.

Q: What is the amino-acid chain?
A: The amino-acid sequence is the protein's primary structure: the linear order of residues from the N-terminus to the C-terminus, written in one-letter code. Everything else here — the 3D coordinates, the secondary structure, the domain annotations — is ultimately a consequence of this string.

Q: What do the rendered images show?
A: The six renders are orthographic views along the three Cartesian axes in both directions. Representation (cartoon, sticks, or surface) and color scheme (sequence-rainbow or by-chain) vary across proteins so the training set covers all the common visualization conventions.

Q: Where is each backbone atom in 3D?
A: The mmCIF table is the protein's shape written out atom by atom. For each backbone N, Cα, C, and carbonyl O, it records an (x, y, z) coordinate triple in Å plus the residue type, chain letter, and residue number.

Q: How mobile is each atom in the crystal?
A: For experimental (PDB) structures, the B-factor (temperature factor) quantifies the positional spread of each atom in the crystal — a combination of thermal vibration and static disorder — in units of Å². High B-factors mark flexible loops or poorly resolved regions; low B-factors mark the rigid, well-ordered core.

Q: How big and how compact is the whole molecule?
A: Three whole-structure scalars: the radius of gyration (RMS distance of Cα from centroid, in Å), the count of Cα–Cα contacts (pairs closer than 8 Å and separated by more than four residues in sequence — i.e. tertiary, not local, contacts), and the bounding-box dimensions. Together they distinguish compact globular folds from extended fibres or disordered chains.

Q: What does the loca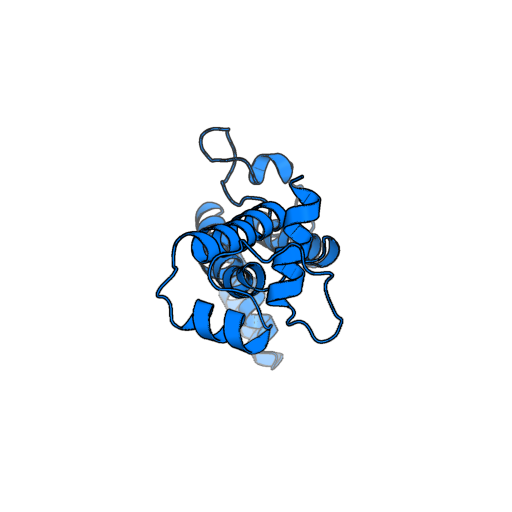l fold look like, residue by residue?
A: A 3Di character summarizes, for each residue, the relative orientation of the Cα frame of its nearest spatial neighbor. Because it encodes fold topology rather than chemistry, 3Di alignments detect remote structural similarity that sequence alignment misses.

Q: How confident is the AlphaFold model at each residue?
A: For AlphaFold models, the B-factor field carries pLDDT — the model's own estimate of local accuracy on a 0–100 scale. Regions with pLDDT<50 should be treated as essentially unmodeled; they often correspond to intrinsically disordered segments.